Protein AF-A0A820S9X4-F1 (afdb_monomer_lite)

InterPro domains:
  IPR058347 Repeat of unknown function DUF8034 [PF26099] (34-138)

pLDDT: mean 94.73, std 4.11, range [67.44, 98.62]

Secondary structure (DSSP, 8-state):
-HHHHHH--GGGGHHHHHHHHHHHHT-EEETTEEEB--EEETTEEE--BPPPTHHHHHHHHHH--HHHHHHHHTSPPSS-TT------SSSB-TTT--B-GGG---HHHHHHHHTTS-TTHHHHHHHHHHHHHHHHHT-

Radius of gyration: 16.83 Å; chains: 1; bounding box: 41×37×42 Å

Organism: NCBI:txid433720

Foldseek 3Di:
DVCCVVPVDLCVCVVLVVVLVVQQVQWDDDPNATWGFDDQDPVGTDDTDQDDLVSLLVSCVRVVDVVSVVSNVPRDDPDPLLDDAQDPDAAQDPVSRAHCHVPNGNSSNVVCCVVVNHVCSVVSNVVSVVVNVVVVVVD

Sequence (139 aa):
MNAVLVTGDISQLDLARQQLDANWALRHEYEGHWLVPYKHVDAGWTDYRRPAPKYPIYLWIISMADEDLERINRIPKDHDWNEVIVPTVSGADKKTGRDTKHYIGNTQPWLQYIRGCNPEYPQRILDANYRLIAQQLTR

Structure (mmCIF, N/CA/C/O backbone):
data_AF-A0A820S9X4-F1
#
_entry.id   AF-A0A820S9X4-F1
#
loop_
_atom_site.group_PDB
_atom_site.id
_atom_site.type_symbol
_atom_site.label_atom_id
_atom_site.label_alt_id
_atom_site.label_comp_id
_atom_site.label_asym_id
_atom_site.label_entity_id
_atom_site.label_seq_id
_atom_site.pdbx_PDB_ins_code
_atom_site.Cartn_x
_atom_site.Cartn_y
_atom_site.Cartn_z
_atom_site.occupancy
_atom_site.B_iso_or_equiv
_atom_site.auth_seq_id
_atom_site.auth_comp_id
_atom_site.auth_asym_id
_atom_site.auth_atom_id
_atom_site.pdbx_PDB_model_num
ATOM 1 N N . MET A 1 1 ? -10.104 -0.121 -9.735 1.00 86.62 1 MET A N 1
ATOM 2 C CA . MET A 1 1 ? -10.906 -0.641 -8.602 1.00 86.62 1 MET A CA 1
ATOM 3 C C . MET A 1 1 ? -12.403 -0.541 -8.869 1.00 86.62 1 MET A C 1
ATOM 5 O O . MET A 1 1 ? -13.007 -1.587 -9.014 1.00 86.62 1 MET A O 1
ATOM 9 N N . ASN A 1 2 ? -13.000 0.650 -9.032 1.00 92.12 2 ASN A N 1
ATOM 10 C CA . ASN A 1 2 ? -14.452 0.771 -9.288 1.00 92.12 2 ASN A CA 1
ATOM 11 C C . ASN A 1 2 ? -14.941 -0.043 -10.497 1.00 92.12 2 ASN A C 1
ATOM 13 O O . ASN A 1 2 ? -15.988 -0.667 -10.412 1.00 92.12 2 ASN A O 1
ATOM 17 N N . ALA A 1 3 ? -14.166 -0.084 -11.588 1.00 94.56 3 ALA A N 1
ATOM 18 C CA . ALA A 1 3 ? -14.489 -0.903 -12.757 1.00 94.56 3 ALA A CA 1
ATOM 19 C C . ALA A 1 3 ? -14.695 -2.383 -12.390 1.00 94.56 3 ALA A C 1
ATOM 21 O O . ALA A 1 3 ? -15.712 -2.953 -12.761 1.00 94.56 3 ALA A O 1
ATOM 22 N N . VAL A 1 4 ? -13.805 -2.970 -11.580 1.00 96.56 4 VAL A N 1
ATOM 23 C CA . VAL A 1 4 ? -13.955 -4.342 -11.060 1.00 96.56 4 VAL A CA 1
ATOM 24 C C . VAL A 1 4 ? -15.230 -4.478 -10.232 1.00 96.56 4 VAL A C 1
ATOM 26 O O . VAL A 1 4 ? -15.980 -5.420 -10.425 1.00 96.56 4 VAL A O 1
ATOM 29 N N . LEU A 1 5 ? -15.510 -3.534 -9.328 1.00 94.12 5 LEU A N 1
ATOM 30 C CA . LEU A 1 5 ? -16.691 -3.613 -8.457 1.00 94.12 5 LEU A CA 1
ATOM 31 C C . LEU A 1 5 ? -18.013 -3.542 -9.236 1.00 94.12 5 LEU A C 1
ATOM 33 O O . LEU A 1 5 ? -18.999 -4.132 -8.813 1.00 94.12 5 LEU A O 1
ATOM 37 N N . VAL A 1 6 ? -18.035 -2.821 -10.360 1.00 97.00 6 VAL A N 1
ATOM 38 C CA . VAL A 1 6 ? -19.224 -2.689 -11.216 1.00 97.00 6 VAL A CA 1
ATOM 39 C C . VAL A 1 6 ? -19.368 -3.869 -12.177 1.00 97.00 6 VAL A C 1
ATOM 41 O O . VAL A 1 6 ? -20.484 -4.293 -12.457 1.00 97.00 6 VAL A O 1
ATOM 44 N N . THR A 1 7 ? -18.259 -4.384 -12.707 1.00 97.19 7 THR A N 1
ATOM 45 C CA . THR A 1 7 ? -18.274 -5.364 -13.810 1.00 97.19 7 THR A CA 1
ATOM 46 C C . THR A 1 7 ? -17.972 -6.797 -13.376 1.00 97.19 7 THR A C 1
ATOM 48 O O . THR A 1 7 ? -18.282 -7.728 -14.110 1.00 97.19 7 THR A O 1
ATOM 51 N N . GLY A 1 8 ? -17.340 -6.988 -12.218 1.00 96.12 8 GLY A N 1
ATOM 52 C CA . GLY A 1 8 ? -16.760 -8.262 -11.783 1.00 96.12 8 GLY A CA 1
ATOM 53 C C . GLY A 1 8 ? -15.475 -8.661 -12.521 1.00 96.12 8 GLY A C 1
ATOM 54 O O . GLY A 1 8 ? -14.850 -9.654 -12.158 1.00 96.12 8 GLY A O 1
ATOM 55 N N . ASP A 1 9 ? -15.052 -7.905 -13.535 1.00 97.56 9 ASP A N 1
ATOM 56 C CA . ASP A 1 9 ? -13.895 -8.236 -14.361 1.00 97.56 9 ASP A CA 1
ATOM 57 C C . ASP A 1 9 ? -12.582 -7.824 -13.672 1.00 97.56 9 ASP A C 1
ATOM 59 O O . ASP A 1 9 ? -12.241 -6.642 -13.585 1.00 97.56 9 ASP A O 1
ATOM 63 N N . ILE A 1 10 ? -11.825 -8.814 -13.184 1.00 96.69 10 ILE A N 1
ATOM 64 C CA . ILE A 1 10 ? -10.529 -8.615 -12.513 1.00 96.69 10 ILE A CA 1
ATOM 65 C C . ILE A 1 10 ? -9.451 -8.073 -13.464 1.00 96.69 10 ILE A C 1
ATOM 67 O O . ILE A 1 10 ? -8.530 -7.398 -12.994 1.00 96.69 10 ILE A O 1
ATOM 71 N N . SER A 1 11 ? -9.557 -8.299 -14.780 1.00 96.81 11 SER A N 1
ATOM 72 C CA . SER A 1 11 ? -8.563 -7.805 -15.754 1.00 96.81 11 SER A CA 1
ATOM 73 C C . SER A 1 11 ? -8.495 -6.272 -15.794 1.00 96.81 11 SER A C 1
ATOM 75 O O . SER A 1 11 ? -7.469 -5.681 -16.127 1.00 96.81 11 SER A O 1
ATOM 77 N N . GLN A 1 12 ? -9.537 -5.594 -15.301 1.00 97.25 12 GLN A N 1
ATOM 78 C CA . GLN A 1 12 ? -9.553 -4.143 -15.098 1.00 97.25 12 GLN A CA 1
ATOM 79 C C . GLN A 1 12 ? -8.485 -3.646 -14.098 1.00 97.25 12 GLN A C 1
ATOM 81 O O . GLN A 1 12 ? -8.296 -2.436 -13.940 1.00 97.25 12 GLN A O 1
ATOM 86 N N . LEU A 1 13 ? -7.796 -4.544 -13.382 1.00 97.25 13 LEU A N 1
ATOM 87 C CA . LEU A 1 13 ? -6.647 -4.217 -12.529 1.00 97.25 13 LEU A CA 1
ATOM 88 C C . LEU A 1 13 ? -5.308 -4.220 -13.281 1.00 97.25 13 LEU A C 1
ATOM 90 O O . LEU A 1 13 ? -4.326 -3.690 -12.756 1.00 97.25 13 LEU A O 1
ATOM 94 N N . ASP A 1 14 ? -5.247 -4.772 -14.493 1.00 97.44 14 ASP A N 1
ATOM 95 C CA . ASP A 1 14 ? -3.980 -5.079 -15.162 1.00 97.44 14 ASP A CA 1
ATOM 96 C C . ASP A 1 14 ? -3.172 -3.833 -15.506 1.00 97.44 14 ASP A C 1
ATOM 98 O O . ASP A 1 14 ? -1.963 -3.821 -15.291 1.00 97.44 14 ASP A O 1
ATOM 102 N N . LEU A 1 15 ? -3.823 -2.741 -15.919 1.00 96.25 15 LEU A N 1
ATOM 103 C CA . LEU A 1 15 ? -3.134 -1.467 -16.151 1.00 96.25 15 LEU A CA 1
ATOM 104 C C . LEU A 1 15 ? -2.403 -0.981 -14.888 1.00 96.25 15 LEU A C 1
ATOM 106 O O . LEU A 1 15 ? -1.253 -0.548 -14.946 1.00 96.25 15 LEU A O 1
ATOM 110 N N . ALA A 1 16 ? -3.059 -1.066 -13.730 1.00 95.62 16 ALA A N 1
ATOM 111 C CA . ALA A 1 16 ? -2.470 -0.627 -12.472 1.00 95.62 16 ALA A CA 1
ATOM 112 C C . ALA A 1 16 ? -1.334 -1.560 -12.020 1.00 95.62 16 ALA A C 1
ATOM 114 O O . ALA A 1 16 ? -0.307 -1.076 -11.542 1.00 95.62 16 ALA A O 1
ATOM 115 N N . ARG A 1 17 ? -1.478 -2.878 -12.219 1.00 97.69 17 ARG A N 1
ATOM 116 C CA . ARG A 1 17 ? -0.404 -3.856 -11.972 1.00 97.69 17 ARG A CA 1
ATOM 117 C C . ARG A 1 17 ? 0.815 -3.570 -12.845 1.00 97.69 17 ARG A C 1
ATOM 119 O O . ARG 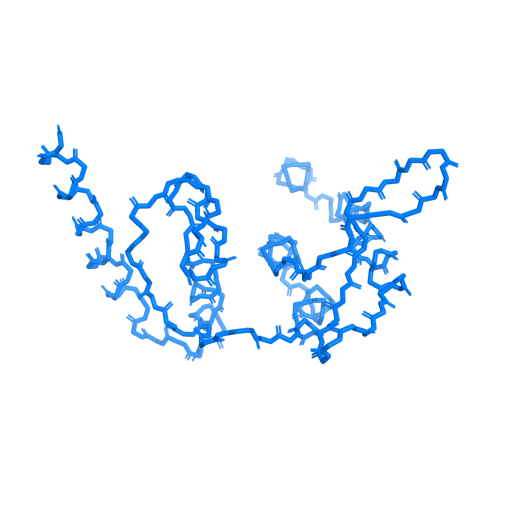A 1 17 ? 1.912 -3.405 -12.316 1.00 97.69 17 ARG A O 1
ATOM 126 N N . GLN A 1 18 ? 0.604 -3.423 -14.154 1.00 97.81 18 GLN A N 1
ATOM 127 C CA . GLN A 1 18 ? 1.654 -3.116 -15.125 1.00 97.81 18 GLN A CA 1
ATOM 128 C C . GLN A 1 18 ? 2.385 -1.820 -14.770 1.00 97.81 18 GLN A C 1
ATOM 130 O O . GLN A 1 18 ? 3.612 -1.795 -14.787 1.00 97.81 18 GLN A O 1
ATOM 135 N N . GLN A 1 19 ? 1.665 -0.765 -14.373 1.00 95.75 19 GLN A N 1
ATOM 136 C CA . GLN A 1 19 ? 2.290 0.495 -13.963 1.00 95.75 19 GLN A CA 1
ATOM 137 C C . GLN A 1 19 ? 3.181 0.330 -12.723 1.00 95.75 19 GLN A C 1
ATOM 139 O O . GLN A 1 19 ? 4.291 0.866 -12.682 1.00 95.75 19 GLN A O 1
ATOM 144 N N . LEU A 1 20 ? 2.713 -0.398 -11.703 1.00 96.75 20 LEU A N 1
ATOM 145 C CA . LEU A 1 20 ? 3.503 -0.642 -10.493 1.00 96.75 20 LEU A CA 1
ATOM 146 C C . LEU A 1 20 ? 4.743 -1.487 -10.785 1.00 96.75 20 LEU A C 1
ATOM 148 O O . LEU A 1 20 ? 5.801 -1.234 -10.209 1.00 96.75 20 LEU A O 1
ATOM 152 N N . ASP A 1 21 ? 4.623 -2.473 -11.670 1.00 98.00 21 ASP A N 1
ATOM 153 C CA . ASP A 1 21 ? 5.731 -3.346 -12.046 1.00 98.00 21 ASP A CA 1
ATOM 154 C C . ASP A 1 21 ? 6.747 -2.638 -12.940 1.00 98.00 21 ASP A C 1
ATOM 156 O O . ASP A 1 21 ? 7.946 -2.763 -12.697 1.00 98.00 21 ASP A O 1
ATOM 160 N N . ALA A 1 22 ? 6.296 -1.814 -13.889 1.00 97.31 22 ALA A N 1
ATOM 161 C CA . ALA A 1 22 ? 7.171 -0.980 -14.706 1.00 97.31 22 ALA A CA 1
ATOM 162 C C . ALA A 1 22 ? 7.964 0.016 -13.843 1.00 97.31 22 ALA A C 1
ATOM 164 O O . ALA A 1 22 ? 9.186 0.105 -13.962 1.00 97.31 22 ALA A O 1
ATOM 165 N N . ASN A 1 23 ? 7.304 0.706 -12.905 1.00 96.69 23 ASN A N 1
ATOM 166 C CA . ASN A 1 23 ? 7.989 1.630 -11.994 1.00 96.69 23 ASN A CA 1
ATOM 167 C C . ASN A 1 23 ? 8.979 0.897 -11.079 1.00 96.69 23 ASN A C 1
ATOM 169 O O . ASN A 1 23 ? 10.061 1.409 -10.799 1.00 96.69 23 ASN A O 1
ATOM 173 N N . TRP A 1 24 ? 8.628 -0.308 -10.622 1.00 97.50 24 TRP A N 1
ATOM 174 C CA . TRP A 1 24 ? 9.523 -1.135 -9.817 1.00 97.50 24 TRP A CA 1
ATOM 175 C C . TRP A 1 24 ? 10.721 -1.659 -10.616 1.00 97.50 24 TRP A C 1
ATOM 177 O O . TRP A 1 24 ? 11.819 -1.765 -10.071 1.00 97.50 24 TRP A O 1
ATOM 187 N N . ALA A 1 25 ? 10.553 -1.975 -11.900 1.00 97.75 25 ALA A N 1
ATOM 188 C CA . ALA A 1 25 ? 11.649 -2.397 -12.771 1.00 97.75 25 ALA A CA 1
ATOM 189 C C . ALA A 1 25 ? 12.688 -1.282 -12.985 1.00 97.75 25 ALA A C 1
ATOM 191 O O . ALA A 1 25 ? 13.873 -1.572 -13.103 1.00 97.75 25 ALA A O 1
ATOM 192 N N . LEU A 1 26 ? 12.254 -0.018 -12.955 1.00 97.81 26 LEU A N 1
ATOM 193 C CA . LEU A 1 26 ? 13.105 1.174 -13.065 1.00 97.81 26 LEU A CA 1
ATOM 194 C C . LEU A 1 26 ? 13.735 1.615 -11.736 1.00 97.81 26 LEU A C 1
ATOM 196 O O . LEU A 1 26 ? 14.368 2.672 -11.670 1.00 97.81 26 LEU A O 1
ATOM 200 N N . ARG A 1 27 ? 13.524 0.857 -10.655 1.00 97.25 27 ARG A N 1
ATOM 201 C CA . ARG A 1 27 ? 14.055 1.222 -9.343 1.00 97.25 27 ARG A CA 1
ATOM 202 C C . ARG A 1 27 ? 15.581 1.225 -9.339 1.00 97.25 27 ARG A C 1
ATOM 204 O O . ARG A 1 27 ? 16.215 0.407 -10.003 1.00 97.25 27 ARG A O 1
ATOM 211 N N . HIS A 1 28 ? 16.159 2.062 -8.494 1.00 96.88 28 HIS A N 1
ATOM 212 C CA . HIS A 1 28 ? 17.572 1.984 -8.140 1.00 96.88 28 HIS A CA 1
ATOM 213 C C . HIS A 1 28 ? 17.747 2.179 -6.637 1.00 96.88 28 HIS A C 1
ATOM 215 O O . HIS A 1 28 ? 16.847 2.668 -5.950 1.00 96.88 28 HIS A O 1
ATOM 221 N N . GLU A 1 29 ? 18.896 1.758 -6.129 1.00 96.56 29 GLU A N 1
ATOM 222 C CA . GLU A 1 29 ? 19.269 1.985 -4.741 1.00 96.56 29 GLU A CA 1
ATOM 223 C C . GLU A 1 29 ? 20.012 3.319 -4.617 1.00 96.56 29 GLU A C 1
ATOM 225 O O . GLU A 1 29 ? 20.932 3.603 -5.384 1.00 96.56 29 GLU A O 1
ATOM 230 N N . TYR A 1 30 ? 19.603 4.141 -3.654 1.00 95.56 30 TYR A N 1
ATOM 231 C CA . TYR A 1 30 ? 20.267 5.390 -3.299 1.00 95.56 30 TYR A CA 1
ATOM 232 C C . TYR A 1 30 ? 20.252 5.537 -1.776 1.00 95.56 30 TYR A C 1
ATOM 234 O O . TYR A 1 30 ? 19.190 5.438 -1.160 1.00 95.56 30 TYR A O 1
ATOM 242 N N . GLU A 1 31 ? 21.427 5.723 -1.167 1.00 93.56 31 GLU A N 1
ATOM 243 C CA . GLU A 1 31 ? 21.598 5.832 0.294 1.00 93.56 31 GLU A CA 1
ATOM 244 C C . GLU A 1 31 ? 20.896 4.702 1.086 1.00 93.56 31 GLU A C 1
ATOM 246 O O . GLU A 1 31 ? 20.268 4.934 2.115 1.00 93.56 31 GLU A O 1
ATOM 251 N N . GLY A 1 32 ? 20.970 3.457 0.592 1.00 91.38 32 GLY A N 1
ATOM 252 C CA . GLY A 1 32 ? 20.352 2.290 1.241 1.00 91.38 32 GLY A CA 1
ATOM 253 C C . GLY A 1 32 ? 18.827 2.203 1.089 1.00 91.38 32 GLY A C 1
ATOM 254 O O . GLY A 1 32 ? 18.164 1.435 1.791 1.00 91.38 32 GLY A O 1
ATOM 255 N N . HIS A 1 33 ? 18.238 3.001 0.195 1.00 91.62 33 HIS A N 1
ATOM 256 C CA . HIS A 1 33 ? 16.808 2.996 -0.085 1.00 91.62 33 HIS A CA 1
ATOM 257 C C . HIS A 1 33 ? 16.522 2.669 -1.546 1.00 91.62 33 HIS A C 1
ATOM 259 O O . HIS A 1 33 ? 17.096 3.259 -2.457 1.00 91.62 33 HIS A O 1
ATOM 265 N N . TRP A 1 34 ? 15.555 1.779 -1.772 1.00 95.75 34 TRP A N 1
ATOM 266 C CA . TRP A 1 34 ? 14.981 1.571 -3.097 1.00 95.75 34 TRP A CA 1
ATOM 267 C C . TRP A 1 34 ? 14.096 2.758 -3.470 1.00 95.75 34 TRP A C 1
ATOM 269 O O . TRP A 1 34 ? 13.102 3.035 -2.790 1.00 95.75 34 TRP A O 1
ATOM 279 N N . LEU A 1 35 ? 14.445 3.440 -4.559 1.00 96.88 35 LEU A N 1
ATOM 280 C CA . LEU A 1 35 ? 13.675 4.549 -5.109 1.00 96.88 35 LEU A CA 1
ATOM 281 C C . LEU A 1 35 ? 13.069 4.162 -6.457 1.00 96.88 35 LEU A C 1
ATOM 283 O O . LEU A 1 35 ? 13.727 3.531 -7.279 1.00 96.88 35 LEU A O 1
ATOM 287 N N . VAL A 1 36 ? 11.824 4.572 -6.693 1.00 97.31 36 VAL A N 1
ATOM 288 C CA . VAL A 1 36 ? 11.089 4.390 -7.956 1.00 97.31 36 VAL A CA 1
ATOM 289 C C . VAL A 1 36 ? 10.743 5.757 -8.552 1.00 97.31 36 VAL A C 1
ATOM 291 O O . VAL A 1 36 ? 10.597 6.720 -7.791 1.00 97.31 36 VAL A O 1
ATOM 294 N N . PRO A 1 37 ? 10.598 5.883 -9.880 1.00 97.31 37 PRO A N 1
ATOM 295 C CA . PRO A 1 37 ? 10.284 7.166 -10.495 1.00 97.31 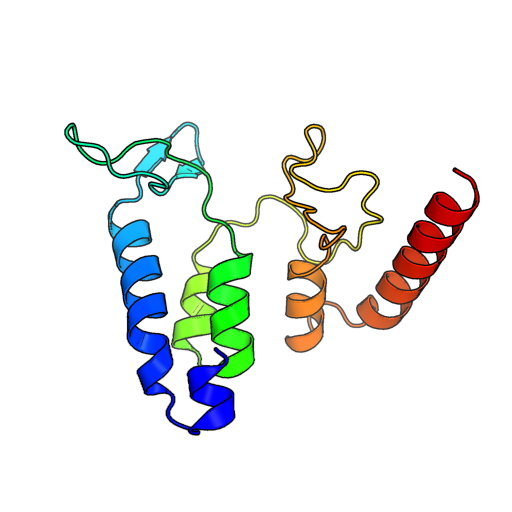37 PRO A CA 1
ATOM 296 C C . PRO A 1 37 ? 8.829 7.581 -10.233 1.00 97.31 37 PRO A C 1
ATOM 298 O O . PRO A 1 37 ? 7.921 6.747 -10.235 1.00 97.31 37 PRO A O 1
ATOM 301 N N . TYR A 1 38 ? 8.598 8.882 -10.027 1.00 95.19 38 TYR A N 1
ATOM 302 C CA . TYR A 1 38 ? 7.249 9.448 -9.851 1.00 95.19 38 TYR A CA 1
ATOM 303 C C . TYR A 1 38 ? 6.823 10.364 -10.999 1.00 95.19 38 TYR A C 1
ATOM 305 O O . TYR A 1 38 ? 5.635 10.669 -11.123 1.00 95.19 38 TYR A O 1
ATOM 313 N N . LYS A 1 39 ? 7.765 10.832 -11.823 1.00 95.88 39 LYS A N 1
ATOM 314 C CA . LYS A 1 39 ? 7.489 11.751 -12.929 1.00 95.88 39 LYS A CA 1
ATOM 315 C C . LYS A 1 39 ? 8.277 11.353 -14.165 1.00 95.88 39 LYS A C 1
ATOM 317 O O . LYS A 1 39 ? 9.436 10.963 -14.060 1.00 95.88 39 LYS A O 1
ATOM 322 N N . HIS A 1 40 ? 7.656 11.517 -15.325 1.00 95.81 40 HIS A N 1
ATOM 323 C CA . HIS A 1 40 ? 8.322 11.447 -16.618 1.00 95.81 40 HIS A CA 1
ATOM 324 C C . HIS A 1 40 ? 8.220 12.821 -17.279 1.00 95.81 40 HIS A C 1
ATOM 326 O O . HIS A 1 40 ? 7.120 13.355 -17.423 1.00 95.81 40 HIS A O 1
ATOM 332 N N . VAL A 1 41 ? 9.362 13.401 -17.627 1.00 96.25 41 VAL A N 1
ATOM 333 C CA . VAL A 1 41 ? 9.477 14.659 -18.380 1.00 96.25 41 VAL A CA 1
ATOM 334 C C . VAL A 1 41 ? 10.171 14.376 -19.713 1.00 96.25 41 VAL A C 1
ATOM 336 O O . VAL A 1 41 ? 10.584 13.246 -19.957 1.00 96.25 41 VAL A O 1
ATOM 339 N N . ASP A 1 42 ? 10.343 15.382 -20.570 1.00 97.56 42 ASP A N 1
ATOM 340 C CA . ASP A 1 42 ? 10.984 15.198 -21.885 1.00 97.56 42 ASP A CA 1
ATOM 341 C C . ASP A 1 42 ? 12.416 14.644 -21.782 1.00 97.56 42 ASP A C 1
ATOM 343 O O . ASP A 1 42 ? 12.865 13.895 -22.645 1.00 97.56 42 ASP A O 1
ATOM 347 N N . ALA A 1 43 ? 13.120 14.956 -20.689 1.00 96.69 43 ALA A N 1
ATOM 348 C CA . ALA A 1 43 ? 14.451 14.425 -20.381 1.00 96.69 43 ALA A CA 1
ATOM 349 C C . ALA A 1 43 ? 14.442 13.008 -19.761 1.00 96.69 43 ALA A C 1
ATOM 351 O O . ALA A 1 43 ? 15.502 12.481 -19.427 1.00 96.69 43 ALA A O 1
ATOM 352 N N . GLY A 1 44 ? 13.267 12.395 -19.583 1.00 96.56 44 GLY A N 1
ATOM 353 C CA . GLY A 1 44 ? 13.089 11.055 -19.027 1.00 96.56 44 GLY A CA 1
ATOM 354 C C . GLY A 1 44 ? 12.523 11.028 -17.604 1.00 96.56 44 GLY A C 1
ATOM 355 O O . GLY A 1 44 ? 11.838 11.946 -17.145 1.00 96.56 44 GLY A O 1
ATOM 356 N N . TRP A 1 45 ? 12.785 9.927 -16.898 1.00 97.31 45 TRP A N 1
ATOM 357 C CA . TRP A 1 45 ? 12.291 9.682 -15.542 1.00 97.31 45 TRP A CA 1
ATOM 358 C C . TRP A 1 45 ? 12.996 10.545 -14.491 1.00 97.31 45 TRP A C 1
ATOM 360 O O . TRP A 1 45 ? 14.220 10.661 -14.472 1.00 97.31 45 TRP A O 1
ATOM 370 N N . THR A 1 46 ? 12.219 11.113 -13.574 1.00 96.62 46 THR A N 1
ATOM 371 C CA . THR A 1 46 ? 12.684 12.018 -12.517 1.00 96.62 46 THR A CA 1
ATOM 372 C C . THR A 1 46 ? 11.840 11.861 -11.243 1.00 96.62 46 THR A C 1
ATOM 374 O O . THR A 1 46 ? 10.883 11.081 -11.197 1.00 96.62 46 THR A O 1
ATOM 377 N N . ASP A 1 47 ? 12.202 12.612 -10.198 1.00 95.69 47 ASP A N 1
ATOM 378 C CA . ASP A 1 47 ? 11.520 12.643 -8.900 1.00 95.69 47 ASP A CA 1
ATOM 379 C C . ASP A 1 47 ? 11.467 11.252 -8.250 1.00 95.69 47 ASP A C 1
ATOM 381 O O . ASP A 1 47 ? 10.406 10.745 -7.896 1.00 95.69 47 ASP A O 1
ATOM 385 N N . TYR A 1 48 ? 12.625 10.596 -8.157 1.00 96.44 48 TYR A N 1
ATOM 386 C CA . TYR A 1 48 ? 12.740 9.268 -7.564 1.00 96.44 48 TYR A CA 1
ATOM 387 C C . TYR A 1 48 ? 12.482 9.325 -6.058 1.00 96.44 48 TYR A C 1
ATOM 389 O O . TYR A 1 48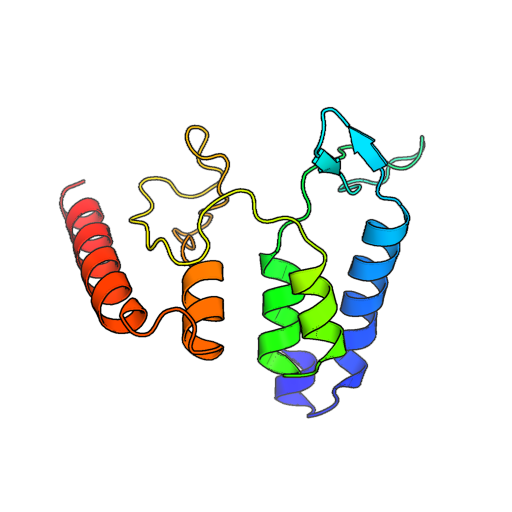 ? 13.095 10.110 -5.334 1.00 96.44 48 TYR A O 1
ATOM 397 N N . ARG A 1 49 ? 11.552 8.495 -5.580 1.00 93.69 49 ARG A N 1
ATOM 398 C CA . ARG A 1 49 ? 11.111 8.469 -4.178 1.00 93.69 49 ARG A CA 1
ATOM 399 C C . ARG A 1 49 ? 10.927 7.044 -3.697 1.00 93.69 4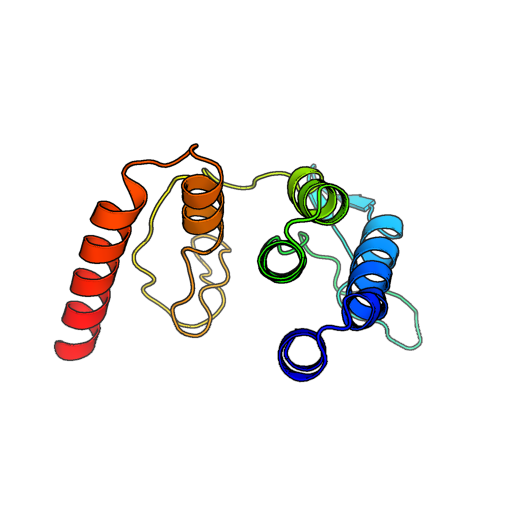9 ARG A C 1
ATOM 401 O O . ARG A 1 49 ? 10.812 6.116 -4.497 1.00 93.69 49 ARG A O 1
ATOM 408 N N . ARG A 1 50 ? 10.819 6.880 -2.378 1.00 93.06 50 ARG A N 1
ATOM 409 C CA . ARG A 1 50 ? 10.438 5.596 -1.793 1.00 93.06 50 ARG A CA 1
ATOM 410 C C . ARG A 1 50 ? 9.070 5.151 -2.339 1.00 93.06 50 ARG A C 1
ATOM 412 O O . ARG A 1 50 ? 8.146 5.966 -2.387 1.00 93.06 50 ARG A O 1
ATOM 419 N N . PRO A 1 51 ? 8.927 3.880 -2.736 1.00 93.75 51 PRO A N 1
ATOM 420 C CA . PRO A 1 51 ? 7.680 3.337 -3.257 1.00 93.75 51 PRO A CA 1
ATOM 421 C C . PRO A 1 51 ? 6.600 3.351 -2.173 1.00 93.75 51 PRO A C 1
ATOM 423 O O . PRO A 1 51 ? 6.796 2.845 -1.071 1.00 93.75 51 PRO A O 1
ATOM 426 N N . ALA A 1 52 ? 5.437 3.923 -2.483 1.00 91.19 52 ALA A N 1
ATOM 427 C CA . ALA A 1 52 ? 4.333 3.995 -1.533 1.00 91.19 52 ALA A CA 1
ATOM 428 C C . ALA A 1 52 ? 3.556 2.660 -1.479 1.00 91.19 52 ALA A C 1
ATOM 430 O O . ALA A 1 52 ? 2.910 2.302 -2.470 1.00 91.19 52 ALA A O 1
ATOM 431 N N . PRO A 1 53 ? 3.516 1.956 -0.330 1.00 93.75 53 PRO A N 1
ATOM 432 C CA . PRO A 1 53 ? 2.863 0.647 -0.225 1.00 93.75 53 PRO A CA 1
ATOM 433 C C . PRO A 1 53 ? 1.337 0.717 -0.369 1.00 93.75 53 PRO A C 1
ATOM 435 O O . PRO A 1 53 ? 0.706 -0.279 -0.705 1.00 93.75 53 PRO A O 1
ATOM 438 N N . LYS A 1 54 ? 0.722 1.894 -0.179 1.00 91.62 54 LYS A N 1
ATOM 439 C CA . LYS A 1 54 ? -0.736 2.072 -0.291 1.00 91.62 54 LYS A CA 1
ATOM 440 C C . LYS A 1 54 ? -1.306 1.626 -1.643 1.00 91.62 54 LYS A C 1
ATOM 442 O O . LYS A 1 54 ? -2.413 1.108 -1.683 1.00 91.62 54 LYS A O 1
ATOM 447 N N . TYR A 1 55 ? -0.567 1.805 -2.740 1.00 93.25 55 TYR A N 1
ATOM 448 C CA . TYR A 1 55 ? -1.064 1.482 -4.080 1.00 93.25 55 TYR A CA 1
ATOM 449 C C . TYR A 1 55 ? -1.175 -0.029 -4.337 1.00 93.25 55 TYR A C 1
ATOM 451 O O . TYR A 1 55 ? -2.267 -0.463 -4.703 1.00 93.25 55 TYR A O 1
ATOM 459 N N . PRO A 1 56 ? -0.125 -0.850 -4.119 1.00 96.94 56 PRO A N 1
ATOM 460 C CA . PRO A 1 56 ? -0.279 -2.300 -4.205 1.00 96.94 56 PRO A CA 1
ATOM 461 C C . PRO A 1 56 ? -1.213 -2.853 -3.121 1.00 96.94 56 PRO A C 1
ATOM 463 O O . PRO A 1 56 ? -1.931 -3.806 -3.400 1.00 96.94 56 PRO A O 1
ATOM 466 N N . ILE A 1 57 ? -1.305 -2.218 -1.938 1.00 97.06 57 ILE A N 1
ATOM 467 C CA . ILE A 1 57 ? -2.336 -2.571 -0.949 1.00 97.06 57 ILE A CA 1
ATOM 468 C C . ILE A 1 57 ? -3.727 -2.429 -1.566 1.00 97.06 57 ILE A C 1
ATOM 470 O O . ILE A 1 57 ? -4.468 -3.398 -1.575 1.00 97.06 57 ILE A O 1
ATOM 474 N N . TYR A 1 58 ? -4.075 -1.278 -2.145 1.00 93.94 58 TYR A N 1
ATOM 475 C CA . TYR A 1 58 ? -5.393 -1.074 -2.757 1.00 93.94 58 TYR A CA 1
ATOM 476 C C . TYR A 1 58 ? -5.732 -2.097 -3.850 1.00 93.94 58 TYR A C 1
ATOM 478 O O . TYR A 1 58 ? -6.886 -2.506 -3.949 1.00 93.94 58 TYR A O 1
ATOM 486 N N . LEU A 1 59 ? -4.747 -2.542 -4.637 1.00 96.06 59 LEU A N 1
ATOM 487 C CA . LEU A 1 59 ? -4.951 -3.646 -5.580 1.00 96.06 59 LEU A CA 1
ATOM 488 C C . LEU A 1 59 ? -5.287 -4.947 -4.858 1.00 96.06 59 LEU A C 1
ATOM 490 O O . LEU A 1 59 ? -6.305 -5.566 -5.166 1.00 96.06 59 LEU A O 1
ATOM 494 N N . TRP A 1 60 ? -4.467 -5.314 -3.874 1.00 97.75 60 TRP A N 1
ATOM 495 C CA . TRP A 1 60 ? -4.624 -6.551 -3.123 1.00 97.75 60 TRP A CA 1
ATOM 496 C C . TRP A 1 60 ? -5.955 -6.629 -2.369 1.00 97.75 60 TRP A C 1
ATOM 498 O O . TRP A 1 60 ? -6.550 -7.692 -2.330 1.00 97.75 60 TRP A O 1
ATOM 508 N N . ILE A 1 61 ? -6.484 -5.518 -1.839 1.00 95.50 61 ILE A N 1
ATOM 509 C CA . ILE A 1 61 ? -7.801 -5.514 -1.166 1.00 95.50 61 ILE A CA 1
ATOM 510 C C . ILE A 1 61 ? -8.918 -5.994 -2.101 1.00 95.50 61 ILE A C 1
ATOM 512 O O . ILE A 1 61 ? -9.875 -6.621 -1.655 1.00 95.50 61 ILE A O 1
ATOM 516 N N . ILE A 1 62 ? -8.822 -5.667 -3.391 1.00 95.75 62 ILE A N 1
ATOM 517 C CA . ILE A 1 62 ? -9.843 -6.024 -4.378 1.00 95.75 62 ILE A CA 1
ATOM 518 C C . ILE A 1 62 ? -9.606 -7.426 -4.936 1.00 95.75 62 ILE A C 1
ATOM 520 O O . ILE A 1 62 ? -10.564 -8.166 -5.137 1.00 95.75 62 ILE A O 1
ATOM 524 N N . SER A 1 63 ? -8.354 -7.782 -5.224 1.00 96.00 63 SER A N 1
ATOM 525 C CA . SER A 1 63 ? -8.031 -9.055 -5.875 1.00 96.00 63 SER A CA 1
ATOM 526 C C . SER A 1 63 ? -7.853 -10.216 -4.904 1.00 96.00 63 SER A C 1
ATOM 528 O O . SER A 1 63 ? -8.093 -11.358 -5.281 1.00 96.00 63 SER A O 1
ATOM 530 N N . MET A 1 64 ? -7.377 -9.930 -3.690 1.00 95.06 64 MET A N 1
ATOM 531 C CA . MET A 1 64 ? -6.867 -10.889 -2.707 1.00 95.06 64 MET A CA 1
ATOM 532 C C . MET A 1 64 ? -5.822 -11.870 -3.276 1.00 95.06 64 MET A C 1
ATOM 534 O O . MET A 1 64 ? -5.573 -12.912 -2.679 1.00 95.06 64 MET A O 1
ATOM 538 N N . ALA A 1 65 ? -5.202 -11.543 -4.416 1.00 96.81 65 ALA A N 1
ATOM 539 C CA . ALA A 1 65 ? -4.296 -12.427 -5.145 1.00 96.81 65 ALA A CA 1
ATOM 540 C C . ALA A 1 65 ? -2.871 -12.395 -4.571 1.00 96.81 65 ALA A C 1
ATOM 542 O O . ALA A 1 65 ? -2.371 -11.331 -4.191 1.00 96.81 65 ALA A O 1
ATOM 543 N N . ASP A 1 66 ? -2.188 -13.539 -4.564 1.00 97.75 66 ASP A N 1
ATOM 544 C CA . ASP A 1 66 ? -0.832 -13.662 -4.014 1.00 97.75 66 ASP A CA 1
ATOM 545 C C . ASP A 1 66 ? 0.188 -12.806 -4.778 1.00 97.75 66 ASP A C 1
ATOM 547 O O . ASP A 1 66 ? 1.085 -12.214 -4.176 1.00 97.75 66 ASP A O 1
ATOM 551 N N . GLU A 1 67 ? 0.021 -12.639 -6.091 1.00 97.38 67 GLU A N 1
ATOM 552 C CA . GLU A 1 67 ? 0.896 -11.788 -6.900 1.00 97.38 67 GLU A CA 1
ATOM 553 C C . GLU A 1 67 ? 0.785 -10.314 -6.490 1.00 97.38 67 GLU A C 1
ATOM 555 O O . GLU A 1 67 ? 1.776 -9.580 -6.492 1.00 97.38 67 GLU A O 1
ATOM 560 N N . ASP A 1 68 ? -0.416 -9.859 -6.121 1.00 98.06 68 ASP A N 1
ATOM 561 C CA . ASP A 1 68 ? -0.620 -8.498 -5.621 1.00 98.06 68 ASP A CA 1
ATOM 562 C C . ASP A 1 68 ? -0.082 -8.341 -4.194 1.00 98.06 68 ASP A C 1
ATOM 564 O O . ASP A 1 68 ? 0.451 -7.280 -3.857 1.00 98.06 68 ASP A O 1
ATOM 568 N N . LEU A 1 69 ? -0.126 -9.404 -3.384 1.00 97.69 69 LEU A N 1
ATOM 569 C CA . LEU A 1 69 ? 0.524 -9.426 -2.075 1.00 97.69 69 LEU A CA 1
ATOM 570 C C . LEU A 1 69 ? 2.049 -9.325 -2.199 1.00 97.69 69 LEU A C 1
ATOM 572 O O . LEU A 1 69 ? 2.686 -8.596 -1.436 1.00 97.69 69 LEU A O 1
ATOM 576 N N . GLU A 1 70 ? 2.643 -9.996 -3.183 1.00 97.94 70 GLU A N 1
ATOM 577 C CA . GLU A 1 70 ? 4.085 -9.953 -3.426 1.00 97.94 70 GLU A CA 1
ATOM 578 C C . GLU A 1 70 ? 4.564 -8.547 -3.822 1.00 97.94 70 GLU A C 1
ATOM 580 O O . GLU A 1 70 ? 5.607 -8.076 -3.359 1.00 97.94 70 GLU A O 1
ATOM 585 N N . ARG A 1 71 ? 3.748 -7.797 -4.578 1.00 97.94 71 ARG A N 1
ATOM 586 C CA . ARG A 1 71 ? 4.017 -6.374 -4.869 1.00 97.94 71 ARG A CA 1
ATOM 587 C C . ARG A 1 71 ? 4.096 -5.515 -3.607 1.00 97.94 71 ARG A C 1
ATOM 589 O O . ARG A 1 71 ? 4.790 -4.497 -3.619 1.00 97.94 71 ARG A O 1
ATOM 596 N N . ILE A 1 72 ? 3.398 -5.900 -2.538 1.00 97.81 72 ILE A N 1
ATOM 597 C CA . ILE A 1 72 ? 3.491 -5.245 -1.229 1.00 97.81 72 ILE A CA 1
ATOM 598 C C . ILE A 1 72 ? 4.752 -5.717 -0.500 1.00 97.81 72 ILE A C 1
ATOM 600 O O . ILE A 1 72 ? 5.511 -4.884 -0.009 1.00 97.81 72 ILE A O 1
ATOM 604 N N . ASN A 1 73 ? 4.986 -7.032 -0.436 1.00 96.75 73 ASN A N 1
ATOM 605 C CA . ASN A 1 73 ? 6.085 -7.621 0.338 1.00 96.75 73 ASN A CA 1
ATOM 606 C C . ASN A 1 73 ? 7.473 -7.214 -0.182 1.00 96.75 73 ASN A C 1
ATOM 608 O O . ASN A 1 73 ? 8.399 -7.082 0.617 1.00 96.75 73 ASN A O 1
ATOM 612 N N . ARG A 1 74 ? 7.619 -6.963 -1.492 1.00 96.06 74 ARG A N 1
ATOM 613 C CA . ARG A 1 74 ? 8.891 -6.508 -2.080 1.00 96.06 74 ARG A CA 1
ATOM 614 C C . ARG A 1 74 ? 9.304 -5.098 -1.647 1.00 96.06 74 ARG A C 1
ATOM 616 O O . ARG A 1 74 ? 10.465 -4.733 -1.815 1.00 96.06 74 ARG A O 1
ATOM 623 N N . ILE A 1 75 ? 8.374 -4.291 -1.126 1.00 95.31 75 ILE A N 1
ATOM 624 C CA . ILE A 1 75 ? 8.662 -2.937 -0.645 1.00 95.31 75 ILE A CA 1
ATOM 625 C C . ILE A 1 75 ? 9.262 -3.030 0.767 1.00 95.31 75 ILE A C 1
ATOM 627 O O . ILE A 1 75 ? 8.590 -3.522 1.676 1.00 95.31 75 ILE A O 1
ATOM 631 N N . PRO A 1 76 ? 10.488 -2.519 0.999 1.00 92.62 76 PRO A N 1
ATOM 632 C CA . PRO A 1 76 ? 11.058 -2.484 2.338 1.00 92.62 76 PRO A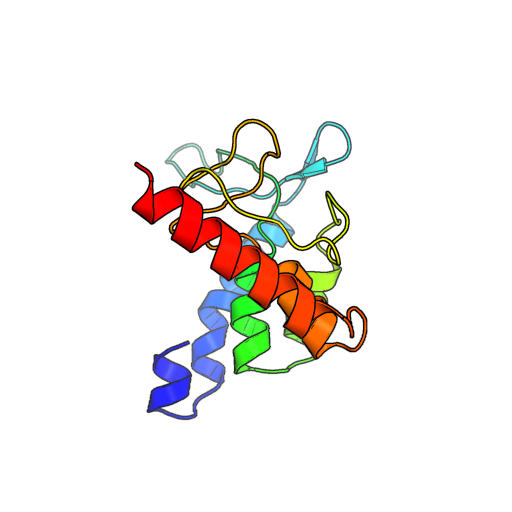 CA 1
ATOM 633 C C . PRO A 1 76 ? 10.190 -1.662 3.288 1.00 92.62 76 PRO A C 1
ATOM 635 O O . PRO A 1 76 ? 9.738 -0.564 2.951 1.00 92.62 76 PRO A O 1
ATOM 638 N N . LYS A 1 77 ? 9.998 -2.174 4.503 1.00 92.31 77 LYS A N 1
ATOM 639 C CA . LYS A 1 77 ? 9.323 -1.430 5.566 1.00 92.31 77 LYS A CA 1
ATOM 640 C C . LYS A 1 77 ? 10.255 -0.337 6.084 1.00 92.31 77 LYS A C 1
ATOM 642 O O . LYS A 1 77 ? 11.404 -0.604 6.415 1.00 92.31 77 LYS A O 1
ATOM 647 N N . ASP A 1 78 ? 9.741 0.879 6.188 1.00 89.25 78 ASP A N 1
ATOM 648 C CA . ASP A 1 78 ? 10.442 2.041 6.744 1.00 89.25 78 ASP A CA 1
ATOM 649 C C . ASP A 1 78 ? 10.032 2.366 8.191 1.00 89.25 78 ASP A C 1
ATOM 651 O O . ASP A 1 78 ? 10.576 3.284 8.800 1.00 89.25 78 ASP A O 1
ATOM 655 N N . HIS A 1 79 ? 9.075 1.620 8.740 1.00 91.81 79 HIS A N 1
ATOM 656 C CA . HIS A 1 79 ? 8.606 1.699 10.120 1.00 91.81 79 HIS A CA 1
ATOM 657 C C . HIS A 1 79 ? 7.927 0.385 10.532 1.00 91.81 79 HIS A C 1
ATOM 659 O O . HIS A 1 79 ? 7.740 -0.514 9.706 1.00 91.81 79 HIS A O 1
ATOM 665 N N . ASP A 1 80 ? 7.521 0.284 11.800 1.00 95.06 80 ASP A N 1
ATOM 666 C CA . ASP A 1 80 ? 6.673 -0.812 12.258 1.00 95.06 80 ASP A CA 1
ATOM 667 C C . ASP A 1 80 ? 5.269 -0.696 11.651 1.00 95.06 80 ASP A C 1
ATOM 669 O O . ASP A 1 80 ? 4.487 0.189 11.989 1.00 95.06 80 ASP A O 1
ATOM 673 N N . TRP A 1 81 ? 4.934 -1.620 10.754 1.00 95.75 81 TRP A N 1
ATOM 674 C CA . TRP A 1 81 ? 3.623 -1.657 10.110 1.00 95.75 81 TRP A CA 1
ATOM 675 C C . TRP A 1 81 ? 2.489 -2.089 11.048 1.00 95.75 81 TRP A C 1
ATOM 677 O O . TRP A 1 81 ? 1.341 -2.025 10.624 1.00 95.75 81 TRP A O 1
ATOM 687 N N . ASN A 1 82 ? 2.764 -2.504 12.288 1.00 97.50 82 ASN A N 1
ATOM 688 C CA . ASN A 1 82 ? 1.737 -2.746 13.307 1.00 97.50 82 ASN A CA 1
ATOM 689 C C . ASN A 1 82 ? 1.370 -1.479 14.106 1.00 97.50 82 ASN A C 1
ATOM 691 O O . ASN A 1 82 ? 0.368 -1.479 14.831 1.00 97.50 82 ASN A O 1
ATOM 695 N N . GLU A 1 83 ? 2.150 -0.402 13.977 1.00 97.06 83 GLU A N 1
ATOM 696 C CA . GLU A 1 83 ? 1.973 0.842 14.727 1.00 97.06 83 GLU A CA 1
ATOM 697 C C . GLU A 1 83 ? 0.745 1.628 14.243 1.00 97.06 83 GLU A C 1
ATOM 699 O O . GLU A 1 83 ? 0.718 2.147 13.128 1.00 97.06 83 GLU A O 1
ATOM 704 N N . VAL A 1 84 ? -0.264 1.774 15.106 1.00 97.06 84 VAL A N 1
ATOM 705 C CA . VAL A 1 84 ? -1.396 2.677 14.863 1.00 97.06 84 VAL A CA 1
ATOM 706 C C . VAL A 1 84 ? -1.037 4.089 15.318 1.00 97.06 84 VAL A C 1
ATOM 708 O O . VAL A 1 84 ? -0.627 4.291 16.460 1.00 97.06 84 VAL A O 1
ATOM 711 N N . ILE A 1 85 ? -1.258 5.075 14.451 1.00 95.31 85 ILE A N 1
ATOM 712 C CA . ILE A 1 85 ? -1.009 6.493 14.729 1.00 95.31 85 ILE A CA 1
ATOM 713 C C . ILE A 1 85 ? -2.288 7.329 14.777 1.00 95.31 85 ILE A C 1
ATOM 715 O O . ILE A 1 85 ? -3.311 6.971 14.192 1.00 95.31 85 ILE A O 1
ATOM 719 N N . VAL A 1 86 ? -2.186 8.503 15.409 1.00 95.50 86 VAL A N 1
ATOM 720 C CA . VAL A 1 86 ? -3.172 9.594 15.337 1.00 95.50 86 VAL A CA 1
ATOM 721 C C . VAL A 1 86 ? -2.608 10.693 14.429 1.00 95.50 86 VAL A C 1
ATOM 723 O O . VAL A 1 86 ? -1.736 11.447 14.869 1.00 95.50 86 VAL A O 1
ATOM 726 N N . PRO A 1 87 ? -3.043 10.801 13.161 1.00 92.50 87 PRO A N 1
ATOM 727 C CA . PRO A 1 87 ? -2.508 11.805 12.248 1.00 92.50 87 PRO A CA 1
ATOM 728 C C . PRO A 1 87 ? -2.863 13.225 12.699 1.00 92.50 87 PRO A C 1
ATOM 730 O O . PRO A 1 87 ? -4.027 13.549 12.897 1.00 92.50 87 PRO A O 1
ATOM 733 N N . THR A 1 88 ? -1.869 14.103 12.830 1.00 88.44 88 THR A N 1
ATOM 734 C CA . THR A 1 88 ? -2.084 15.491 13.296 1.00 88.44 88 THR A CA 1
ATOM 735 C C . THR A 1 88 ? -2.173 16.512 12.157 1.00 88.44 88 THR A C 1
ATOM 737 O O . THR A 1 88 ? -2.611 17.650 12.369 1.00 88.44 88 THR A O 1
ATOM 740 N N . VAL A 1 89 ? -1.795 16.098 10.944 1.00 89.69 89 VAL A N 1
ATOM 741 C CA . VAL A 1 89 ? -1.794 16.893 9.710 1.00 89.69 89 VAL A CA 1
ATOM 742 C C . VAL A 1 89 ? -2.438 16.111 8.563 1.00 89.69 89 VAL A C 1
ATOM 744 O O . VAL A 1 89 ? -2.358 14.884 8.512 1.00 89.69 89 VAL A O 1
ATOM 747 N N . SER A 1 90 ? -3.051 16.832 7.622 1.00 90.25 90 SER A N 1
ATOM 748 C CA . SER A 1 90 ? -3.477 16.276 6.335 1.00 90.25 90 SER A CA 1
ATOM 749 C C . SER A 1 90 ? -2.398 16.555 5.288 1.00 90.25 90 SER A C 1
ATOM 751 O O . SER A 1 90 ? -2.089 17.713 5.011 1.00 90.25 90 SER A O 1
ATOM 753 N N . GLY A 1 91 ? -1.824 15.499 4.713 1.00 88.69 91 GLY A N 1
ATOM 754 C CA . GLY A 1 91 ? -0.753 15.573 3.714 1.00 88.69 91 GLY A CA 1
ATOM 755 C C . GLY A 1 91 ? 0.487 14.797 4.148 1.00 88.69 91 GLY A C 1
ATOM 756 O O . GLY A 1 91 ? 0.394 13.904 4.980 1.00 88.69 91 GLY A O 1
ATOM 757 N N . ALA A 1 92 ? 1.649 15.129 3.588 1.00 87.38 92 ALA A N 1
ATOM 758 C CA . ALA A 1 92 ? 2.908 14.529 4.021 1.00 87.38 92 ALA A CA 1
ATOM 759 C C . ALA A 1 92 ? 3.314 15.075 5.399 1.00 87.38 92 ALA A C 1
ATOM 761 O O . ALA A 1 92 ? 3.581 16.273 5.546 1.00 87.38 92 ALA A O 1
ATOM 762 N N . ASP A 1 93 ? 3.385 14.199 6.398 1.00 89.00 93 ASP A N 1
ATOM 763 C CA . ASP A 1 93 ? 3.935 14.530 7.705 1.00 89.00 93 ASP A CA 1
ATOM 764 C C . ASP A 1 93 ? 5.457 14.675 7.592 1.00 89.00 93 ASP A C 1
ATOM 766 O O . ASP A 1 93 ? 6.183 13.707 7.380 1.00 89.00 93 ASP A O 1
ATOM 770 N N . LYS A 1 94 ? 5.958 15.903 7.752 1.00 86.62 94 LYS A N 1
ATOM 771 C CA . LYS A 1 94 ? 7.393 16.204 7.656 1.00 86.62 94 LYS A CA 1
ATOM 772 C C . LYS A 1 94 ? 8.229 15.549 8.758 1.00 86.62 94 LYS A C 1
ATOM 774 O O . LYS A 1 94 ? 9.431 15.407 8.569 1.00 86.62 94 LYS A O 1
ATOM 779 N N . LYS A 1 95 ? 7.630 15.197 9.903 1.00 85.81 95 LYS A N 1
ATOM 780 C CA . LYS A 1 95 ? 8.353 14.584 11.027 1.00 85.81 95 LYS A CA 1
ATOM 781 C C . LYS A 1 95 ? 8.581 13.098 10.799 1.00 85.81 95 LYS A C 1
ATOM 783 O O . LYS A 1 95 ? 9.662 12.598 11.082 1.00 85.81 95 LYS A O 1
ATOM 788 N N . THR A 1 96 ? 7.559 12.404 10.308 1.00 84.06 96 THR A N 1
ATOM 789 C CA . THR A 1 96 ? 7.585 10.943 10.140 1.00 84.06 96 THR A CA 1
ATOM 790 C C . THR A 1 96 ? 7.836 10.509 8.697 1.00 84.06 96 THR A C 1
ATOM 792 O O . THR A 1 96 ? 8.121 9.342 8.454 1.00 84.06 96 THR A O 1
ATOM 795 N N . GLY A 1 97 ? 7.704 11.419 7.727 1.00 84.12 97 GLY A N 1
ATOM 796 C CA . GLY A 1 97 ? 7.741 11.118 6.294 1.00 84.12 97 GLY A CA 1
ATOM 797 C C . GLY A 1 97 ? 6.489 10.396 5.778 1.00 84.12 97 GLY A C 1
ATOM 798 O O . GLY A 1 97 ? 6.411 10.095 4.587 1.00 84.12 97 GLY A O 1
ATOM 799 N N . ARG A 1 98 ? 5.506 10.116 6.647 1.00 85.62 98 ARG A N 1
ATOM 800 C CA . ARG A 1 98 ? 4.297 9.357 6.302 1.00 85.62 98 ARG A CA 1
ATOM 801 C C . ARG A 1 98 ? 3.303 10.243 5.550 1.00 85.62 98 ARG A C 1
ATOM 803 O O . ARG A 1 98 ? 3.077 11.397 5.905 1.00 85.62 98 ARG A O 1
ATOM 810 N N . ASP A 1 99 ? 2.684 9.696 4.508 1.00 87.06 99 ASP A N 1
ATOM 811 C CA . ASP A 1 99 ? 1.581 10.355 3.802 1.00 87.06 99 ASP A CA 1
ATOM 812 C C . ASP A 1 99 ? 0.274 10.114 4.562 1.00 87.06 99 ASP A C 1
ATOM 814 O O . ASP A 1 99 ? -0.246 9.001 4.561 1.00 87.06 99 ASP A O 1
ATOM 818 N N . THR A 1 100 ? -0.239 11.162 5.204 1.00 91.94 100 THR A N 1
ATOM 819 C CA . THR A 1 100 ? -1.490 11.168 5.967 1.00 91.94 100 THR A CA 1
ATOM 820 C C . THR A 1 100 ? -2.549 12.051 5.308 1.00 91.94 100 THR A C 1
ATOM 822 O O . THR A 1 100 ? -3.348 12.705 5.986 1.00 91.94 100 THR A O 1
ATOM 825 N N . LYS A 1 101 ? -2.559 12.143 3.970 1.00 90.00 101 LYS A N 1
ATOM 826 C CA . LYS A 1 101 ? -3.582 12.902 3.230 1.00 90.00 101 LYS A CA 1
ATOM 827 C C . LYS A 1 101 ? -4.993 12.481 3.659 1.00 90.00 101 LYS A C 1
ATOM 829 O O . LYS A 1 101 ? -5.298 11.295 3.734 1.00 90.00 101 LYS A O 1
ATOM 834 N N . HIS A 1 102 ? -5.850 13.465 3.941 1.00 89.69 102 HIS A N 1
ATOM 835 C CA . HIS A 1 102 ? -7.195 13.249 4.498 1.00 89.69 102 HIS A CA 1
ATOM 836 C C . HIS A 1 102 ? -7.199 12.463 5.823 1.00 89.69 102 HIS A C 1
ATOM 838 O O . HIS A 1 102 ? -8.160 11.762 6.116 1.00 89.69 102 HIS A O 1
ATOM 844 N N . TYR A 1 103 ? -6.126 12.572 6.614 1.00 92.00 103 TYR A N 1
ATOM 845 C CA . TYR A 1 103 ? -5.921 11.835 7.867 1.00 92.00 103 TYR A CA 1
ATOM 846 C C . TYR A 1 103 ? -5.888 10.304 7.700 1.00 92.00 103 TYR A C 1
ATOM 848 O O . TYR A 1 103 ? -6.041 9.557 8.665 1.00 92.00 103 TYR A O 1
ATOM 856 N N . ILE A 1 104 ? -5.629 9.812 6.484 1.00 90.00 104 ILE A N 1
ATOM 857 C CA . ILE A 1 104 ? -5.463 8.384 6.198 1.00 90.00 104 ILE A CA 1
ATOM 858 C C . ILE A 1 104 ? -4.014 8.000 6.512 1.00 90.00 104 ILE A C 1
ATOM 860 O O . ILE A 1 104 ? -3.141 8.159 5.668 1.00 90.00 104 ILE A O 1
ATOM 864 N N . GLY A 1 105 ? -3.748 7.532 7.735 1.00 92.25 105 GLY A N 1
ATOM 865 C CA . GLY A 1 105 ? -2.390 7.181 8.191 1.00 92.25 105 GLY A CA 1
ATOM 866 C C . GLY A 1 105 ? -2.173 5.718 8.587 1.00 92.25 105 GLY A C 1
ATOM 867 O O . GLY A 1 105 ? -1.056 5.351 8.928 1.00 92.25 105 GLY A O 1
ATOM 868 N N . ASN A 1 106 ? -3.220 4.886 8.564 1.00 95.38 106 ASN A N 1
ATOM 869 C CA . ASN A 1 106 ? -3.219 3.560 9.199 1.00 95.38 106 ASN A CA 1
ATOM 870 C C . ASN A 1 106 ? -3.514 2.401 8.224 1.00 95.38 106 ASN A C 1
ATOM 872 O O . ASN A 1 106 ? -4.034 1.362 8.633 1.00 95.38 106 ASN A O 1
ATOM 876 N N . THR A 1 107 ? -3.176 2.557 6.940 1.00 95.31 107 THR A N 1
ATOM 877 C CA . THR A 1 107 ? -3.403 1.531 5.902 1.00 95.31 107 THR A CA 1
ATOM 878 C C . THR A 1 107 ? -2.538 0.281 6.111 1.00 95.31 107 THR A C 1
ATOM 880 O O . THR A 1 107 ? -3.012 -0.837 5.924 1.00 95.31 107 THR A O 1
ATOM 883 N N . GLN A 1 108 ? -1.277 0.436 6.524 1.00 96.25 108 GLN A N 1
ATOM 884 C CA . GLN A 1 108 ? -0.373 -0.688 6.787 1.00 96.25 108 GLN A CA 1
ATOM 885 C C . GLN A 1 108 ? -0.763 -1.469 8.059 1.00 96.25 108 GLN A C 1
ATOM 887 O O . GLN A 1 108 ? -0.853 -2.693 7.964 1.00 96.25 108 GLN A O 1
ATOM 892 N N . PRO A 1 109 ? -1.104 -0.825 9.195 1.00 97.12 109 PRO A N 1
ATOM 893 C CA . PRO A 1 109 ? -1.675 -1.523 10.352 1.00 97.12 109 PRO A CA 1
ATOM 894 C C . PRO A 1 109 ? -2.954 -2.294 10.036 1.00 97.12 109 PRO A C 1
ATOM 896 O O . PRO A 1 109 ? -3.107 -3.428 10.492 1.00 97.12 109 PRO A O 1
ATOM 899 N N . TRP A 1 110 ? -3.829 -1.721 9.204 1.00 97.38 110 TRP A N 1
ATOM 900 C CA . TRP A 1 110 ? -5.012 -2.416 8.701 1.00 97.38 110 TRP A CA 1
ATOM 901 C C . TRP A 1 110 ? -4.636 -3.672 7.904 1.00 97.38 110 TRP A C 1
ATOM 903 O O . TRP A 1 110 ? -5.157 -4.749 8.180 1.00 97.38 110 TRP A O 1
ATOM 913 N N . LEU A 1 111 ? -3.681 -3.569 6.970 1.00 97.50 111 LEU A N 1
ATOM 914 C CA . LEU A 1 111 ? -3.185 -4.723 6.213 1.00 97.50 111 LEU A CA 1
ATOM 915 C C . LEU A 1 111 ? -2.676 -5.826 7.153 1.00 97.50 111 LEU A C 1
ATOM 917 O O . LEU A 1 111 ? -2.983 -6.999 6.949 1.00 97.50 111 LEU A O 1
ATOM 921 N N . GLN A 1 112 ? -1.898 -5.464 8.178 1.00 97.88 112 GLN A N 1
ATOM 922 C CA . GLN A 1 112 ? -1.374 -6.430 9.145 1.00 97.88 112 GLN A CA 1
ATOM 923 C C . GLN A 1 112 ? -2.498 -7.127 9.920 1.00 97.88 112 GLN A C 1
ATOM 925 O O . GLN A 1 112 ? -2.417 -8.332 10.138 1.00 97.88 112 GLN A O 1
ATOM 930 N N . TYR A 1 113 ? -3.568 -6.414 10.281 1.00 98.31 113 TYR A N 1
ATOM 931 C CA . TYR A 1 113 ? -4.747 -7.016 10.907 1.00 98.31 113 TYR A CA 1
ATOM 932 C C . TYR A 1 113 ? -5.430 -8.040 10.000 1.00 98.31 113 TYR A C 1
ATOM 934 O O . TYR A 1 113 ? -5.655 -9.169 10.429 1.00 98.31 113 TYR A O 1
ATOM 942 N N . ILE A 1 114 ? -5.690 -7.685 8.735 1.00 97.50 114 ILE A N 1
ATOM 943 C CA . ILE A 1 114 ? -6.307 -8.606 7.764 1.00 97.50 114 ILE A CA 1
ATOM 944 C C . ILE A 1 114 ? -5.458 -9.870 7.577 1.00 97.50 114 ILE A C 1
ATOM 946 O O . ILE A 1 114 ? -5.993 -10.960 7.399 1.00 97.50 114 ILE A O 1
ATOM 950 N N . ARG A 1 115 ? -4.132 -9.744 7.676 1.00 96.31 115 ARG A N 1
ATOM 951 C CA . ARG A 1 115 ? -3.187 -10.867 7.597 1.00 96.31 115 ARG A CA 1
ATOM 952 C C . ARG A 1 115 ? -2.987 -11.622 8.920 1.00 96.31 115 ARG A C 1
ATOM 954 O O . ARG A 1 115 ? -2.160 -12.527 8.970 1.00 96.31 115 ARG A O 1
ATOM 961 N N . GLY A 1 116 ? -3.699 -11.256 9.987 1.00 97.75 116 GLY A N 1
ATOM 962 C CA . GLY A 1 116 ? -3.590 -11.887 11.308 1.00 97.75 116 GLY A CA 1
ATOM 963 C C . GLY A 1 116 ? -2.345 -11.492 12.116 1.00 97.75 116 GLY A C 1
ATOM 964 O O . GLY A 1 116 ? -2.081 -12.081 13.159 1.00 97.75 116 GLY A O 1
ATOM 965 N N . CYS A 1 117 ? -1.580 -10.494 11.667 1.00 97.69 117 CYS A N 1
ATOM 966 C CA . CYS A 1 117 ? -0.330 -10.050 12.293 1.00 97.69 117 CYS A CA 1
ATOM 967 C C . CYS A 1 117 ? -0.509 -8.897 13.299 1.00 97.69 117 CYS A C 1
ATOM 969 O O . CYS A 1 117 ? 0.439 -8.558 14.006 1.00 97.69 117 CYS A O 1
ATOM 971 N N . ASN A 1 118 ? -1.699 -8.287 13.366 1.00 98.31 118 ASN A N 1
ATOM 972 C CA . ASN A 1 118 ? -2.002 -7.170 14.268 1.00 98.31 118 ASN A CA 1
ATOM 973 C C . ASN A 1 118 ? -3.393 -7.319 14.922 1.00 98.31 118 ASN A C 1
ATOM 975 O O . ASN A 1 118 ? -4.306 -6.560 14.595 1.00 98.31 118 ASN A O 1
ATOM 979 N N . PRO A 1 119 ? -3.599 -8.312 15.809 1.00 98.25 119 PRO A N 1
ATOM 980 C CA . PRO A 1 119 ? -4.924 -8.648 16.345 1.00 98.25 119 PRO A CA 1
ATOM 981 C C . PRO A 1 119 ? -5.559 -7.535 17.194 1.00 98.25 119 PRO A C 1
ATOM 983 O O . PRO A 1 119 ? -6.779 -7.431 17.245 1.00 98.25 119 PRO A O 1
ATOM 986 N N . GLU A 1 120 ? -4.752 -6.676 17.822 1.00 98.25 120 GLU A N 1
ATOM 987 C CA . GLU A 1 120 ? -5.226 -5.550 18.646 1.00 98.25 120 GLU A CA 1
ATOM 988 C C . GLU A 1 120 ? -5.590 -4.300 17.825 1.00 98.25 120 GLU A C 1
ATOM 990 O O . GLU A 1 120 ? -6.046 -3.293 18.378 1.00 98.25 120 GLU A O 1
ATOM 995 N N . TYR A 1 121 ? -5.369 -4.332 16.506 1.00 98.56 121 TYR A N 1
ATOM 996 C CA . TYR A 1 121 ? -5.628 -3.204 15.615 1.00 98.56 121 TYR A CA 1
ATOM 997 C C . TYR A 1 121 ? -7.037 -2.611 15.766 1.00 98.56 121 TYR A C 1
ATOM 999 O O . TYR A 1 121 ? -7.108 -1.387 15.887 1.00 98.56 121 TYR A O 1
ATOM 1007 N N . PRO A 1 122 ? -8.145 -3.390 15.806 1.00 98.56 122 PRO A N 1
ATOM 1008 C CA . PRO A 1 122 ? -9.490 -2.814 15.854 1.00 98.56 122 PRO A CA 1
ATOM 1009 C C . PRO A 1 122 ? -9.715 -1.888 17.056 1.00 98.56 122 PRO A C 1
ATOM 1011 O O . PRO A 1 122 ? -10.290 -0.811 16.906 1.00 98.56 122 PRO A O 1
ATOM 1014 N N . GLN A 1 123 ? -9.223 -2.262 18.240 1.00 98.62 123 GLN A N 1
ATOM 1015 C CA . GLN A 1 123 ? -9.327 -1.433 19.443 1.00 98.62 123 GLN A CA 1
ATOM 1016 C C . GLN A 1 123 ? -8.406 -0.209 19.353 1.00 98.62 123 GLN A C 1
ATOM 1018 O O . GLN A 1 123 ? -8.830 0.907 19.656 1.00 98.62 123 GLN A O 1
ATOM 1023 N N . ARG A 1 124 ? -7.164 -0.395 18.882 1.00 98.56 124 ARG A N 1
ATOM 1024 C CA . ARG A 1 124 ? -6.181 0.693 18.749 1.00 98.56 124 ARG A CA 1
ATOM 1025 C C . ARG A 1 124 ? -6.610 1.752 17.728 1.00 98.56 124 ARG A C 1
ATOM 1027 O O . ARG A 1 124 ? -6.462 2.942 17.994 1.00 98.56 124 ARG A O 1
ATOM 1034 N N . ILE A 1 125 ? -7.156 1.351 16.575 1.00 98.12 125 ILE A N 1
ATOM 1035 C CA . ILE A 1 125 ? -7.619 2.304 15.553 1.00 98.12 125 ILE A CA 1
ATOM 1036 C C . ILE A 1 125 ? -8.868 3.064 16.004 1.00 98.12 125 ILE A C 1
ATOM 1038 O O . ILE A 1 125 ? -9.021 4.237 15.668 1.00 98.12 125 ILE A O 1
ATOM 1042 N N . LEU A 1 126 ? -9.730 2.439 16.811 1.00 98.12 126 LEU A N 1
ATOM 1043 C CA . LEU A 1 126 ? -10.893 3.104 17.386 1.00 98.12 126 LEU A CA 1
ATOM 1044 C C . LEU A 1 126 ? -10.472 4.206 18.369 1.00 98.12 126 LEU A C 1
ATOM 1046 O O . LEU A 1 126 ? -10.941 5.336 18.234 1.00 98.12 126 LEU A O 1
ATOM 1050 N N . ASP A 1 127 ? -9.551 3.912 19.295 1.00 98.25 127 ASP A N 1
ATOM 1051 C CA . ASP A 1 127 ? -8.969 4.924 20.194 1.00 98.25 127 ASP A CA 1
ATOM 1052 C C . ASP A 1 127 ? -8.325 6.071 19.403 1.00 98.25 127 ASP A C 1
ATOM 1054 O O . ASP A 1 127 ? -8.604 7.250 19.644 1.00 98.25 127 ASP A O 1
ATOM 1058 N N . ALA A 1 128 ? -7.520 5.729 18.392 1.00 97.44 128 ALA A N 1
ATOM 1059 C CA . ALA A 1 128 ? -6.857 6.718 17.556 1.00 97.44 128 ALA A CA 1
ATOM 1060 C C . ALA A 1 128 ? -7.855 7.641 16.835 1.00 97.44 128 ALA A C 1
ATOM 1062 O O . ALA A 1 128 ? -7.645 8.856 16.780 1.00 97.44 128 ALA A O 1
ATOM 1063 N N . ASN A 1 129 ? -8.964 7.088 16.338 1.00 96.00 129 ASN A N 1
ATOM 1064 C CA . ASN A 1 129 ? -10.026 7.855 15.694 1.00 96.00 129 ASN A CA 1
ATOM 1065 C C . ASN A 1 129 ? -10.774 8.754 16.688 1.00 96.00 129 ASN A C 1
ATOM 1067 O O . ASN A 1 129 ? -11.009 9.920 16.373 1.00 96.00 129 ASN A O 1
ATOM 1071 N N . TYR A 1 130 ? -11.097 8.272 17.895 1.00 96.88 130 TYR A N 1
ATOM 1072 C CA . TYR A 1 130 ? -11.702 9.120 18.930 1.00 96.88 130 TYR A CA 1
ATOM 1073 C C . TYR A 1 130 ? -10.811 10.316 19.265 1.00 96.88 130 TYR A C 1
ATOM 1075 O O . TYR A 1 130 ? -11.285 11.453 19.306 1.00 96.88 130 TYR A O 1
ATOM 1083 N N . ARG A 1 131 ? -9.508 10.077 19.435 1.00 96.44 131 ARG A N 1
ATOM 1084 C CA . ARG A 1 131 ? -8.525 11.134 19.704 1.00 96.44 131 ARG A CA 1
ATOM 1085 C C . ARG A 1 131 ? -8.411 12.118 18.544 1.00 96.44 131 ARG A C 1
ATOM 1087 O O . ARG A 1 131 ? -8.352 13.322 18.789 1.00 96.44 131 ARG A O 1
ATOM 1094 N N . LEU A 1 132 ? -8.412 11.631 17.302 1.00 94.44 132 LEU A N 1
ATOM 1095 C CA . LEU A 1 132 ? -8.394 12.482 16.113 1.00 94.44 132 LEU A CA 1
ATOM 1096 C C . LEU A 1 132 ? -9.615 13.409 16.072 1.00 94.44 132 LEU A C 1
ATOM 1098 O O . LEU A 1 132 ? -9.456 14.617 15.902 1.00 94.44 132 LEU A O 1
ATOM 1102 N N . ILE A 1 133 ? -10.820 12.863 16.256 1.00 93.56 133 ILE A N 1
ATOM 1103 C CA . ILE A 1 133 ? -12.061 13.648 16.234 1.00 93.56 133 ILE A CA 1
ATOM 1104 C C . ILE A 1 133 ? -12.093 14.653 17.386 1.00 93.56 133 ILE A C 1
ATOM 1106 O O . ILE A 1 133 ? -12.379 15.824 17.149 1.00 93.56 133 ILE A O 1
ATOM 1110 N N . ALA A 1 134 ? -11.729 14.242 18.605 1.00 94.50 134 ALA A N 1
ATOM 1111 C CA . ALA A 1 134 ? -11.648 15.150 19.747 1.00 94.50 134 ALA A CA 1
ATOM 1112 C C . ALA A 1 134 ? -10.724 16.347 19.458 1.00 94.50 134 ALA A C 1
ATOM 1114 O O . ALA A 1 134 ? -11.109 17.487 19.703 1.00 94.50 134 ALA A O 1
ATOM 1115 N N . GLN A 1 135 ? -9.552 16.110 18.854 1.00 90.81 135 GLN A N 1
ATOM 1116 C CA . GLN A 1 135 ? -8.637 17.184 18.449 1.00 90.81 135 GLN A CA 1
ATOM 1117 C C . GLN A 1 135 ? -9.248 18.138 17.414 1.00 90.81 135 GLN A C 1
ATOM 1119 O O . GLN A 1 135 ? -8.990 19.339 17.485 1.00 90.81 135 GLN A O 1
ATOM 1124 N N . GLN A 1 136 ? -10.035 17.633 16.456 1.00 88.25 136 GLN A N 1
ATOM 1125 C CA . GLN A 1 136 ? -10.692 18.482 15.453 1.00 88.25 136 GLN A CA 1
ATOM 1126 C C . GLN A 1 136 ? -11.827 19.320 16.046 1.00 88.25 136 GLN A C 1
ATOM 1128 O O . GLN A 1 136 ? -1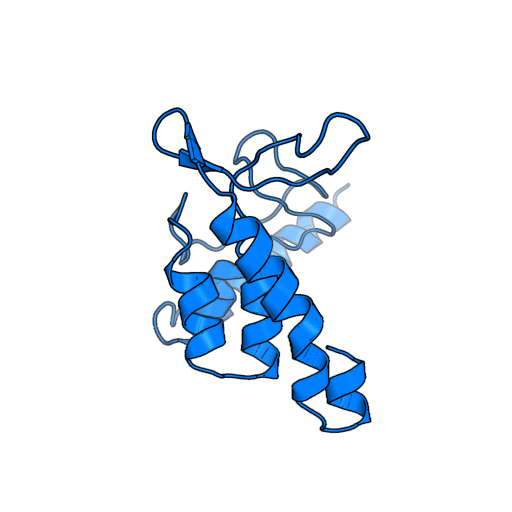2.048 20.429 15.583 1.00 88.25 136 GLN A O 1
ATOM 1133 N N . LEU A 1 137 ? -12.522 18.820 17.072 1.00 92.81 137 LEU A N 1
ATOM 1134 C CA . LEU A 1 137 ? -13.595 19.559 17.745 1.00 92.81 137 LEU A CA 1
ATOM 1135 C C . LEU A 1 137 ? -13.076 20.683 18.655 1.00 92.81 137 LEU A C 1
ATOM 1137 O O . LEU A 1 137 ? -13.812 21.618 18.946 1.00 92.81 137 LEU A O 1
ATOM 1141 N N . THR A 1 138 ? -11.833 20.581 19.132 1.00 91.06 138 THR A N 1
ATOM 1142 C CA . THR A 1 138 ? -11.207 21.596 20.001 1.00 91.06 138 THR A CA 1
ATOM 1143 C C . THR A 1 138 ? -10.488 22.722 19.253 1.00 91.06 138 THR A C 1
ATOM 1145 O O . THR A 1 138 ? -9.977 23.635 19.898 1.00 91.06 138 THR A O 1
ATOM 1148 N N . ARG A 1 139 ? -10.379 22.626 17.925 1.00 67.44 139 ARG A N 1
ATOM 1149 C CA . ARG A 1 139 ? -9.769 23.651 17.067 1.00 67.44 139 ARG A CA 1
ATOM 1150 C C . ARG A 1 139 ? -10.826 24.621 16.564 1.00 67.44 139 ARG A C 1
ATOM 1152 O O . ARG A 1 139 ? -10.471 25.812 16.452 1.00 67.44 139 ARG A O 1
#